Protein AF-A0A9P6H584-F1 (afdb_monomer_lite)

InterPro domains:
  IPR009057 Homedomain-like superfamily [SSF46689] (2-73)

Structure (mmCIF, N/CA/C/O backbone):
data_AF-A0A9P6H584-F1
#
_entry.id   AF-A0A9P6H584-F1
#
loop_
_atom_site.group_PDB
_atom_site.id
_atom_site.type_symbol
_atom_site.label_atom_id
_atom_site.label_alt_id
_atom_site.label_comp_id
_atom_site.label_asym_id
_atom_site.label_entity_id
_atom_site.label_seq_id
_atom_site.pdbx_PDB_ins_code
_atom_site.Cartn_x
_atom_site.Cartn_y
_atom_site.Cartn_z
_atom_site.occupancy
_atom_site.B_iso_or_equiv
_atom_site.auth_seq_id
_atom_site.auth_comp_id
_atom_site.auth_asym_id
_atom_site.auth_atom_id
_atom_site.pdbx_PDB_model_num
ATOM 1 N N . GLN A 1 1 ? -8.904 17.488 21.533 1.00 45.97 1 GLN A N 1
ATOM 2 C CA . GLN A 1 1 ? -8.847 16.177 20.862 1.00 45.97 1 GLN A CA 1
ATOM 3 C C . GLN A 1 1 ? -10.038 15.398 21.365 1.00 45.97 1 GLN A C 1
ATOM 5 O O . GLN A 1 1 ? -10.192 15.308 22.573 1.00 45.97 1 GLN A O 1
ATOM 10 N N . GLU A 1 2 ? -10.929 14.962 20.480 1.00 56.09 2 GLU A N 1
ATOM 11 C CA . GLU A 1 2 ? -11.968 14.012 20.875 1.00 56.09 2 GLU A CA 1
ATOM 12 C C . GLU A 1 2 ? -11.272 12.668 21.096 1.00 56.09 2 GLU A C 1
ATOM 14 O O . GLU A 1 2 ? -10.802 12.053 20.137 1.00 56.09 2 GLU A O 1
ATOM 19 N N . ASP A 1 3 ? -11.145 12.249 22.354 1.00 67.75 3 ASP A N 1
ATOM 20 C CA . ASP A 1 3 ? -10.672 10.912 22.708 1.00 67.75 3 ASP A CA 1
ATOM 21 C C . ASP A 1 3 ? -11.799 9.910 22.439 1.00 67.75 3 ASP A C 1
ATOM 23 O O . ASP A 1 3 ? -12.451 9.397 23.345 1.00 67.75 3 ASP A O 1
ATOM 27 N N . LEU A 1 4 ? -12.072 9.687 21.152 1.00 77.12 4 LEU A N 1
ATOM 28 C CA . LEU A 1 4 ? -12.992 8.654 20.698 1.00 77.12 4 LEU A CA 1
ATOM 29 C C . LEU A 1 4 ? -12.406 7.290 21.047 1.00 77.12 4 LEU A C 1
ATOM 31 O O . LEU A 1 4 ? -11.243 6.986 20.758 1.00 77.12 4 LEU A O 1
ATOM 35 N N . THR A 1 5 ? -13.229 6.444 21.646 1.00 86.25 5 THR A N 1
ATOM 36 C CA . THR A 1 5 ? -12.840 5.070 21.938 1.00 86.25 5 THR A CA 1
ATOM 37 C C . THR A 1 5 ? -12.669 4.280 20.638 1.00 86.25 5 THR A C 1
ATOM 39 O O . THR A 1 5 ? -13.308 4.550 19.618 1.00 86.25 5 THR A O 1
ATOM 42 N N . LEU A 1 6 ? -11.825 3.242 20.664 1.00 85.00 6 LEU A N 1
ATOM 43 C CA . LEU A 1 6 ? -11.634 2.343 19.513 1.00 85.00 6 LEU A CA 1
ATOM 44 C C . LEU A 1 6 ? -12.955 1.744 19.010 1.00 85.00 6 LEU A C 1
ATOM 46 O O . LEU A 1 6 ? -13.095 1.465 17.820 1.00 85.00 6 LEU A O 1
ATOM 50 N N . GLN A 1 7 ? -13.905 1.549 19.923 1.00 86.06 7 GLN A N 1
ATOM 51 C CA . GLN A 1 7 ? -15.212 0.981 19.637 1.00 86.06 7 GLN A CA 1
ATOM 52 C C . GLN A 1 7 ? -16.119 1.982 18.916 1.00 86.06 7 GLN A C 1
ATOM 54 O O . GLN A 1 7 ? -16.681 1.642 17.883 1.00 86.06 7 GLN A O 1
ATOM 59 N N . GLU A 1 8 ? -16.154 3.242 19.353 1.00 87.69 8 GLU A N 1
ATOM 60 C CA . GLU A 1 8 ? -16.895 4.300 18.652 1.00 87.69 8 GLU A CA 1
ATOM 61 C C . GLU A 1 8 ? -16.350 4.550 17.241 1.00 87.69 8 GLU A C 1
ATOM 63 O O . GLU A 1 8 ? -17.117 4.786 16.307 1.00 87.69 8 GLU A O 1
ATOM 68 N N . ILE A 1 9 ? -15.028 4.457 17.056 1.00 86.88 9 ILE A N 1
ATOM 69 C CA . ILE A 1 9 ? -14.400 4.558 15.731 1.00 86.88 9 ILE A CA 1
ATOM 70 C C . ILE A 1 9 ? -14.832 3.385 14.844 1.00 86.88 9 ILE A C 1
ATOM 72 O O . ILE A 1 9 ? -15.180 3.587 13.679 1.00 86.88 9 ILE A O 1
ATOM 76 N N . ALA A 1 10 ? -14.826 2.167 15.392 1.00 90.25 10 ALA A N 1
ATOM 77 C CA . ALA A 1 10 ? -15.257 0.966 14.686 1.00 90.25 10 ALA A CA 1
ATOM 78 C C . ALA A 1 10 ? -16.733 1.058 14.264 1.00 90.25 10 ALA A C 1
ATOM 80 O O . ALA A 1 10 ? -17.048 0.814 13.098 1.00 90.25 10 ALA A O 1
ATOM 81 N N . ASP A 1 11 ? -17.606 1.497 15.171 1.00 91.25 11 ASP A N 1
ATOM 82 C CA . ASP A 1 11 ? -19.044 1.634 14.932 1.00 91.25 11 ASP A CA 1
ATOM 83 C C . ASP A 1 11 ? -19.352 2.744 13.915 1.00 91.25 11 ASP A C 1
ATOM 85 O O . ASP A 1 11 ? -20.139 2.543 12.985 1.00 91.25 11 ASP A O 1
ATOM 89 N N . ARG A 1 12 ? -18.677 3.898 14.018 1.00 92.12 12 ARG A N 1
ATOM 90 C CA . ARG A 1 12 ? -18.851 5.030 13.091 1.00 92.12 12 ARG A CA 1
ATOM 91 C C . ARG A 1 12 ? -18.387 4.701 11.673 1.00 92.12 12 ARG A C 1
ATOM 93 O O . ARG A 1 12 ? -19.015 5.138 10.709 1.00 92.12 12 ARG A O 1
ATOM 100 N N . LEU A 1 13 ? -17.298 3.944 11.542 1.00 90.31 13 LEU A N 1
ATOM 101 C CA . LEU A 1 13 ? -16.715 3.555 10.253 1.00 90.31 13 LEU A CA 1
ATOM 102 C C . LEU A 1 13 ? -17.227 2.199 9.738 1.00 90.31 13 LEU A C 1
ATOM 104 O O . LEU A 1 13 ? -16.885 1.819 8.620 1.00 90.31 13 LEU A O 1
ATOM 108 N N . LYS A 1 14 ? -18.053 1.485 10.517 1.00 92.00 14 LYS A N 1
ATOM 109 C CA . LYS A 1 14 ? -18.564 0.134 10.215 1.00 92.00 14 LYS A CA 1
ATOM 110 C C . LYS A 1 14 ? -17.456 -0.867 9.871 1.00 92.00 14 LYS A C 1
ATOM 112 O O . LYS A 1 14 ? -17.594 -1.690 8.966 1.00 92.00 14 LYS A O 1
ATOM 117 N N . VAL A 1 15 ? -16.344 -0.791 10.594 1.00 91.62 15 VAL A N 1
ATOM 118 C CA . VAL A 1 15 ? -15.206 -1.709 10.461 1.00 91.62 15 VAL A CA 1
ATOM 119 C C . VAL A 1 15 ? -15.038 -2.510 11.743 1.00 91.62 15 VAL A C 1
ATOM 121 O O . VAL A 1 15 ? -15.531 -2.128 12.798 1.00 91.62 15 VAL A O 1
ATOM 124 N N . SER A 1 16 ? -14.317 -3.627 11.683 1.00 91.00 16 SER A N 1
ATOM 125 C CA . SER A 1 16 ? -14.007 -4.363 12.907 1.00 91.00 16 SER A CA 1
ATOM 126 C C . SER A 1 16 ? -13.010 -3.590 13.774 1.00 91.00 16 SER A C 1
ATOM 128 O O . SER A 1 16 ? -12.087 -2.944 13.270 1.00 91.00 16 SER A O 1
ATOM 130 N N . ILE A 1 17 ? -13.138 -3.726 15.096 1.00 91.00 17 ILE A N 1
ATOM 131 C CA . ILE A 1 17 ? -12.194 -3.154 16.074 1.00 91.00 17 ILE A CA 1
ATOM 132 C C . ILE A 1 17 ? -10.753 -3.588 15.765 1.00 91.00 17 ILE A C 1
ATOM 134 O O . ILE A 1 17 ? -9.819 -2.800 15.894 1.00 91.00 17 ILE A O 1
ATOM 138 N N . GLY A 1 18 ? -10.565 -4.821 15.279 1.00 89.94 18 GLY A N 1
ATOM 139 C CA . GLY A 1 18 ? -9.255 -5.326 14.866 1.00 89.94 18 GLY A CA 1
ATOM 140 C C . GLY A 1 18 ? -8.620 -4.524 13.723 1.00 89.94 18 GLY A C 1
ATOM 141 O O . GLY A 1 18 ? -7.407 -4.315 13.733 1.00 89.94 18 GLY A O 1
ATOM 142 N N . VAL A 1 19 ? -9.415 -4.028 12.766 1.00 89.56 19 VAL A N 1
ATOM 143 C CA . VAL A 1 19 ? -8.921 -3.151 11.689 1.00 89.56 19 VAL A CA 1
ATOM 144 C C . VAL A 1 19 ? -8.501 -1.801 12.257 1.00 89.56 19 VAL A C 1
ATOM 146 O O . VAL A 1 19 ? -7.401 -1.349 11.957 1.00 89.56 19 VAL A O 1
ATOM 149 N N . VAL A 1 20 ? -9.316 -1.199 13.128 1.00 90.75 20 VAL A N 1
ATOM 150 C CA . VAL A 1 20 ? -8.977 0.073 13.791 1.00 90.75 20 VAL A CA 1
ATOM 151 C C . VAL A 1 20 ? -7.671 -0.059 14.577 1.00 90.75 20 VAL A C 1
ATOM 153 O O . VAL A 1 20 ? -6.749 0.734 14.387 1.00 90.75 20 VAL A O 1
ATOM 156 N N . HIS A 1 21 ? -7.550 -1.108 15.395 1.00 91.31 21 HIS A N 1
ATOM 157 C CA . HIS A 1 21 ? -6.350 -1.379 16.183 1.00 91.31 21 HIS A CA 1
ATOM 158 C C . HIS A 1 21 ? -5.113 -1.554 15.296 1.00 91.31 21 HIS A C 1
ATOM 160 O O . HIS A 1 21 ? -4.057 -0.984 15.574 1.00 91.31 21 HIS A O 1
ATOM 166 N N . LYS A 1 22 ? -5.234 -2.329 14.213 1.00 89.12 22 LYS A N 1
ATOM 167 C CA . LYS A 1 22 ? -4.139 -2.572 13.271 1.00 89.12 22 LYS A CA 1
ATOM 168 C C . LYS A 1 22 ? -3.680 -1.281 12.600 1.00 89.12 22 LYS A C 1
ATOM 170 O O . LYS A 1 22 ? -2.485 -1.010 12.591 1.00 89.12 22 LYS A O 1
ATOM 175 N N . THR A 1 23 ? -4.607 -0.484 12.080 1.00 88.00 23 THR A N 1
ATOM 176 C CA . THR A 1 23 ? -4.285 0.775 11.398 1.00 88.00 23 THR A CA 1
ATOM 177 C C . THR A 1 23 ? -3.631 1.773 12.352 1.00 88.00 23 THR A C 1
ATOM 179 O O . THR A 1 23 ? -2.597 2.342 12.017 1.00 88.00 23 THR A O 1
ATOM 182 N N . LEU A 1 24 ? -4.162 1.932 13.571 1.00 89.19 24 LEU A N 1
ATOM 183 C CA . LEU A 1 24 ? -3.562 2.810 14.582 1.00 89.19 24 LEU A CA 1
ATOM 184 C C . LEU A 1 24 ? -2.187 2.322 15.044 1.00 89.19 24 LEU A C 1
ATOM 186 O O . LEU A 1 24 ? -1.301 3.136 15.283 1.00 89.19 24 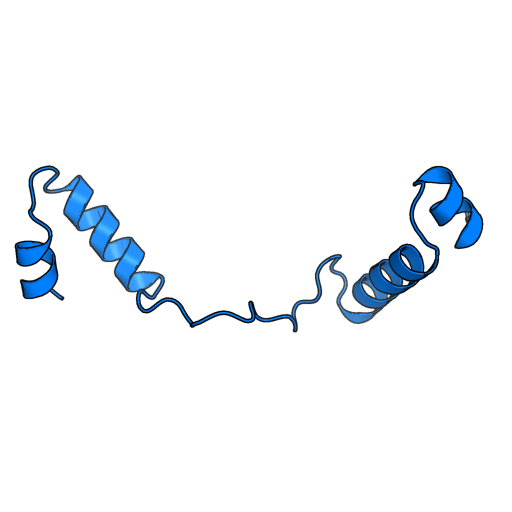LEU A O 1
ATOM 190 N N . SER A 1 25 ? -1.989 1.006 15.144 1.00 88.00 25 SER A N 1
ATOM 191 C CA . SER A 1 25 ? -0.685 0.430 15.489 1.00 88.00 25 SER A CA 1
ATOM 192 C C . SER A 1 25 ? 0.358 0.713 14.407 1.00 88.00 25 SER A C 1
ATOM 194 O O . SER A 1 25 ? 1.463 1.132 14.739 1.00 88.00 25 SER A O 1
ATOM 196 N N . ILE A 1 26 ? -0.001 0.558 13.124 1.00 88.06 26 ILE A N 1
ATOM 197 C CA . ILE A 1 26 ? 0.879 0.895 11.991 1.00 88.06 26 ILE A CA 1
ATOM 198 C C . ILE A 1 26 ? 1.204 2.393 12.014 1.00 88.06 26 ILE A C 1
ATOM 200 O O . ILE A 1 26 ? 2.374 2.762 11.969 1.00 88.06 26 ILE A O 1
ATOM 204 N N . TYR A 1 27 ? 0.196 3.249 12.194 1.00 88.25 27 TYR A N 1
ATOM 205 C CA . TYR A 1 27 ? 0.395 4.697 12.246 1.00 88.25 27 TYR A CA 1
ATOM 206 C C . TYR A 1 27 ? 1.284 5.131 13.416 1.00 88.25 27 TYR A C 1
ATOM 208 O O . TYR A 1 27 ? 2.167 5.966 13.252 1.00 88.25 27 TYR A O 1
ATOM 216 N N . LYS A 1 28 ? 1.117 4.524 14.596 1.00 88.12 28 LYS A N 1
ATOM 217 C CA . LYS A 1 28 ? 1.970 4.793 15.762 1.00 88.12 28 LYS A CA 1
ATOM 218 C C . LYS A 1 28 ? 3.416 4.339 15.545 1.00 88.12 28 LYS A C 1
ATOM 220 O O . LYS A 1 28 ? 4.330 4.973 16.062 1.00 88.12 28 LYS A O 1
ATOM 225 N N . GLN A 1 29 ? 3.617 3.230 14.839 1.00 87.75 29 GLN A N 1
ATOM 226 C CA . GLN A 1 29 ? 4.935 2.628 14.648 1.00 87.75 29 GLN A CA 1
ATOM 227 C C . GLN A 1 29 ? 5.725 3.269 13.501 1.00 87.75 29 GLN A C 1
ATOM 229 O O . GLN A 1 29 ? 6.938 3.420 13.617 1.00 87.75 29 GLN A O 1
ATOM 234 N N . TYR A 1 30 ? 5.050 3.636 12.412 1.00 85.81 30 TYR A N 1
ATOM 235 C CA . TYR A 1 30 ? 5.690 4.076 11.170 1.00 85.81 30 TYR A CA 1
ATOM 236 C C . TYR A 1 30 ? 5.343 5.515 10.772 1.00 85.81 30 TYR A C 1
ATOM 238 O O . TYR A 1 30 ? 5.968 6.051 9.866 1.00 85.81 30 TYR A O 1
ATOM 246 N N . GLY A 1 31 ? 4.353 6.148 11.413 1.00 85.81 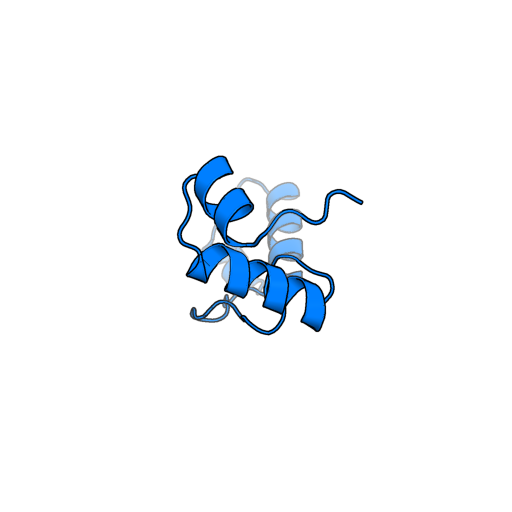31 GLY A N 1
ATOM 247 C CA . GLY A 1 31 ? 3.837 7.461 11.004 1.00 85.81 31 GLY A CA 1
ATOM 248 C C . GLY A 1 31 ? 3.019 7.432 9.707 1.00 85.81 31 GLY A C 1
ATOM 249 O O . GLY A 1 31 ? 2.527 8.466 9.267 1.00 85.81 31 GLY A O 1
ATOM 250 N N . GLU A 1 32 ? 2.846 6.254 9.107 1.00 82.38 32 GLU A N 1
ATOM 251 C CA . GLU A 1 32 ? 2.121 6.039 7.858 1.00 82.38 32 GLU A CA 1
ATOM 252 C C . GLU A 1 32 ? 0.918 5.114 8.076 1.00 82.38 32 GLU A C 1
ATOM 254 O O . GLU A 1 32 ? 0.865 4.333 9.023 1.00 82.38 32 GLU A O 1
ATOM 259 N N . TYR A 1 33 ? -0.084 5.196 7.200 1.00 76.56 33 TYR A N 1
ATOM 260 C CA . TYR A 1 33 ? -1.260 4.314 7.249 1.00 76.56 33 TYR A CA 1
ATOM 261 C C . TYR A 1 33 ? -0.986 2.932 6.633 1.00 76.56 33 TYR A C 1
ATOM 263 O O . TYR A 1 33 ? -1.714 1.971 6.898 1.00 76.56 33 TYR A O 1
ATOM 271 N N . ALA A 1 34 ? 0.043 2.839 5.790 1.00 76.19 34 ALA A N 1
ATOM 272 C CA . ALA A 1 34 ? 0.501 1.616 5.159 1.00 76.19 34 ALA A CA 1
ATOM 273 C C . ALA A 1 34 ? 1.756 1.117 5.876 1.00 76.19 34 ALA A C 1
ATOM 275 O O . ALA A 1 34 ? 2.578 1.900 6.332 1.00 76.19 34 ALA A O 1
ATOM 276 N N . ASP A 1 35 ? 1.885 -0.199 5.994 1.00 73.69 35 ASP A N 1
ATOM 277 C CA . ASP A 1 35 ? 3.064 -0.815 6.592 1.00 73.69 35 ASP A CA 1
ATOM 278 C C . ASP A 1 35 ? 4.227 -0.757 5.583 1.00 73.69 35 ASP A C 1
ATOM 280 O O . ASP A 1 35 ? 4.165 -1.464 4.571 1.00 73.69 35 ASP A O 1
ATOM 284 N N . PRO A 1 36 ? 5.283 0.040 5.832 1.00 70.12 36 PRO A N 1
ATOM 285 C CA . PRO A 1 36 ? 6.390 0.200 4.890 1.00 70.12 36 PRO A CA 1
ATOM 286 C C . PRO A 1 36 ? 7.248 -1.068 4.787 1.00 70.12 36 PRO A C 1
ATOM 288 O O . PRO A 1 36 ? 7.999 -1.242 3.828 1.00 70.12 36 PRO A O 1
ATOM 291 N N . SER A 1 37 ? 7.134 -1.987 5.754 1.00 71.56 37 SER A N 1
ATOM 292 C CA . SER A 1 37 ? 7.830 -3.276 5.727 1.00 71.56 37 SER A CA 1
ATOM 293 C C . SER A 1 37 ? 7.123 -4.310 4.850 1.00 71.56 37 SER A C 1
ATOM 295 O O . SER A 1 37 ? 7.743 -5.292 4.426 1.00 71.56 37 SER A O 1
ATOM 297 N N . LYS A 1 38 ? 5.844 -4.084 4.513 1.00 70.69 38 LYS A N 1
ATOM 298 C CA . LYS A 1 38 ? 5.109 -4.938 3.579 1.00 70.69 38 LYS A CA 1
ATOM 299 C C . LYS A 1 38 ? 5.573 -4.688 2.158 1.00 70.69 38 LYS A C 1
ATOM 301 O O . LYS A 1 38 ? 4.943 -3.989 1.370 1.00 70.69 38 LYS A O 1
ATOM 306 N N . LYS A 1 39 ? 6.661 -5.361 1.802 1.00 65.94 39 LYS A N 1
ATOM 307 C CA . LYS A 1 39 ? 7.011 -5.582 0.405 1.00 65.94 39 LYS A CA 1
ATOM 308 C C . LYS A 1 39 ? 5.889 -6.363 -0.269 1.00 65.94 39 LYS A C 1
ATOM 310 O O . LYS A 1 39 ? 5.341 -7.310 0.300 1.00 65.94 39 LYS A O 1
ATOM 315 N N . ARG A 1 40 ? 5.563 -5.962 -1.497 1.00 66.19 40 ARG A N 1
ATOM 316 C CA . ARG A 1 40 ? 4.615 -6.668 -2.359 1.00 66.19 40 ARG A CA 1
ATOM 317 C C . ARG A 1 40 ? 5.051 -8.133 -2.435 1.00 66.19 40 ARG A C 1
ATOM 319 O O . ARG A 1 40 ? 6.125 -8.432 -2.945 1.00 66.19 40 ARG A O 1
ATOM 326 N N . THR A 1 41 ? 4.248 -9.037 -1.880 1.00 66.69 41 THR A N 1
ATOM 327 C CA . THR A 1 41 ? 4.505 -10.481 -1.937 1.00 66.69 41 THR A CA 1
ATOM 328 C C . THR A 1 41 ? 4.112 -10.971 -3.329 1.00 66.69 41 THR A C 1
ATOM 330 O O . THR A 1 41 ? 3.028 -11.498 -3.546 1.00 66.69 41 THR A O 1
ATOM 333 N N . GLY A 1 42 ? 4.960 -10.677 -4.305 1.00 71.25 42 GLY A N 1
ATOM 334 C CA . GLY A 1 42 ? 4.831 -11.082 -5.698 1.00 71.25 42 GLY A CA 1
ATOM 335 C C . GLY A 1 42 ? 6.219 -11.234 -6.305 1.00 71.25 42 GLY A C 1
ATOM 336 O O . GLY A 1 42 ? 7.206 -10.801 -5.708 1.00 71.25 42 GLY A O 1
ATOM 337 N N . TRP A 1 43 ? 6.303 -11.865 -7.476 1.00 68.06 43 TRP A N 1
ATOM 338 C CA . TRP A 1 43 ? 7.560 -11.932 -8.219 1.00 68.06 43 TRP A CA 1
ATOM 339 C C . TRP A 1 43 ? 8.061 -10.495 -8.443 1.00 68.06 43 TRP A C 1
ATOM 341 O O . TRP A 1 43 ? 7.266 -9.666 -8.903 1.00 68.06 43 TRP A O 1
ATOM 351 N N . PRO A 1 44 ? 9.318 -10.160 -8.086 1.00 69.06 44 PRO A N 1
ATOM 352 C CA . PRO A 1 44 ? 9.874 -8.861 -8.435 1.00 69.06 44 PRO A CA 1
ATOM 353 C C . PRO A 1 44 ? 9.722 -8.631 -9.946 1.00 69.06 44 PRO A C 1
ATOM 355 O O . PRO A 1 44 ? 9.959 -9.559 -10.724 1.00 69.06 44 PRO A O 1
ATOM 358 N N . PRO A 1 45 ? 9.288 -7.440 -10.381 1.00 68.62 45 PRO A N 1
ATOM 359 C CA . PRO A 1 45 ? 9.194 -7.162 -11.802 1.00 68.62 45 PRO A CA 1
ATOM 360 C C . PRO A 1 45 ? 10.575 -7.361 -12.437 1.00 68.62 45 PRO A C 1
ATOM 362 O O . PRO A 1 45 ? 11.586 -6.912 -11.908 1.00 68.62 45 PRO A O 1
ATOM 365 N N . ILE A 1 46 ? 10.610 -8.080 -13.560 1.00 72.69 46 ILE A N 1
ATOM 366 C CA . ILE A 1 46 ? 11.837 -8.296 -14.348 1.00 72.69 46 ILE A CA 1
ATOM 367 C C . ILE A 1 46 ? 12.341 -6.956 -14.917 1.00 72.69 46 ILE A C 1
ATOM 369 O O . ILE A 1 46 ? 13.521 -6.797 -15.213 1.00 72.69 46 ILE A O 1
ATOM 373 N N . LEU A 1 47 ? 11.437 -5.984 -15.055 1.00 73.75 47 LEU A N 1
ATOM 374 C CA . LEU A 1 47 ? 11.737 -4.626 -15.474 1.00 73.75 47 LEU A CA 1
ATOM 375 C C . LEU A 1 47 ? 11.943 -3.748 -14.237 1.00 73.75 47 LEU A C 1
ATOM 377 O O . LEU A 1 47 ? 11.023 -3.571 -13.441 1.00 73.75 47 LEU A O 1
ATOM 381 N N . ASP A 1 48 ? 13.157 -3.222 -14.093 1.00 77.75 48 ASP A N 1
ATOM 382 C CA . ASP A 1 48 ? 13.457 -2.159 -13.140 1.00 77.75 48 ASP A CA 1
ATOM 383 C C . ASP A 1 48 ? 12.948 -0.805 -13.670 1.00 77.75 48 ASP A C 1
ATOM 385 O O . ASP A 1 48 ? 12.668 -0.648 -14.862 1.00 77.75 48 ASP A O 1
ATOM 389 N N . ASN A 1 49 ? 12.843 0.187 -12.791 1.00 76.44 49 ASN A N 1
ATOM 390 C CA . ASN A 1 49 ? 12.326 1.521 -13.095 1.00 76.44 49 ASN A CA 1
ATOM 391 C C . ASN A 1 49 ? 13.139 2.225 -14.203 1.00 76.44 49 ASN A C 1
ATOM 393 O O . ASN A 1 49 ? 12.585 2.936 -15.045 1.00 76.44 49 ASN A O 1
ATOM 397 N N . ASP A 1 50 ? 14.442 1.947 -14.265 1.00 76.88 50 ASP A N 1
ATOM 398 C CA . ASP A 1 50 ? 15.337 2.446 -15.313 1.00 76.88 50 ASP A CA 1
ATOM 399 C C . ASP A 1 50 ? 15.014 1.825 -16.682 1.00 76.88 50 ASP A C 1
ATOM 401 O O . ASP A 1 50 ? 14.969 2.526 -17.698 1.00 76.88 50 ASP A O 1
ATOM 405 N N . ASN A 1 51 ? 14.689 0.527 -16.709 1.00 79.31 51 ASN A N 1
ATOM 406 C CA . ASN A 1 51 ? 14.268 -0.166 -17.928 1.00 79.31 51 ASN A CA 1
ATOM 407 C C . ASN A 1 51 ? 12.905 0.349 -18.401 1.00 79.31 51 ASN A C 1
ATOM 409 O O . ASN A 1 51 ? 12.694 0.523 -19.600 1.00 79.31 51 ASN A O 1
ATOM 413 N N . GLU A 1 52 ? 11.984 0.643 -17.477 1.00 82.44 52 GLU A N 1
ATOM 414 C CA . GLU A 1 52 ? 10.705 1.265 -17.828 1.00 82.44 52 GLU A CA 1
ATOM 415 C C . GLU A 1 52 ? 10.884 2.658 -18.442 1.00 82.44 52 GLU A C 1
ATOM 417 O O . GLU A 1 52 ? 10.206 2.980 -19.421 1.00 82.44 52 GLU A O 1
ATOM 422 N N . CYS A 1 53 ? 11.787 3.482 -17.901 1.00 83.25 53 CYS A N 1
ATOM 423 C CA . CYS A 1 53 ? 12.087 4.801 -18.462 1.00 83.25 53 CYS A CA 1
ATOM 424 C C . CYS A 1 53 ? 12.675 4.691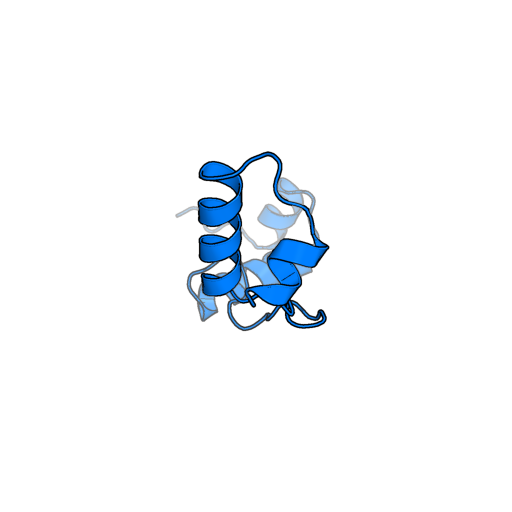 -19.871 1.00 83.25 53 CYS A C 1
ATOM 426 O O . CYS A 1 53 ? 12.202 5.365 -20.787 1.00 83.25 53 CYS A O 1
ATOM 428 N N . TYR A 1 54 ? 13.642 3.791 -20.068 1.00 83.19 54 TYR A N 1
ATOM 429 C CA . TYR A 1 54 ? 14.244 3.549 -21.377 1.00 83.19 54 TYR A CA 1
ATOM 430 C C . TYR A 1 54 ? 13.213 3.083 -22.414 1.00 83.19 54 TYR A C 1
ATOM 432 O O . TYR A 1 54 ? 13.143 3.633 -23.515 1.00 83.19 54 TYR A O 1
ATOM 440 N N . LEU A 1 55 ? 12.364 2.115 -22.051 1.00 83.88 55 LEU A N 1
ATOM 441 C CA . LEU A 1 55 ? 11.312 1.601 -22.931 1.00 83.88 55 LEU A CA 1
ATOM 442 C C . LEU A 1 55 ? 10.296 2.683 -23.311 1.00 83.88 55 LEU A C 1
ATOM 444 O O . LEU A 1 55 ? 9.887 2.750 -24.471 1.00 83.88 55 LEU A O 1
ATOM 448 N N . LYS A 1 56 ? 9.922 3.558 -22.369 1.00 85.25 56 LYS A N 1
ATOM 449 C CA . LYS A 1 56 ? 9.024 4.692 -22.637 1.00 85.25 56 LYS A CA 1
ATOM 450 C C . LYS A 1 56 ? 9.643 5.676 -23.628 1.00 85.25 56 LYS A C 1
ATOM 452 O O . LYS A 1 56 ? 9.021 5.963 -24.646 1.00 85.25 56 LYS 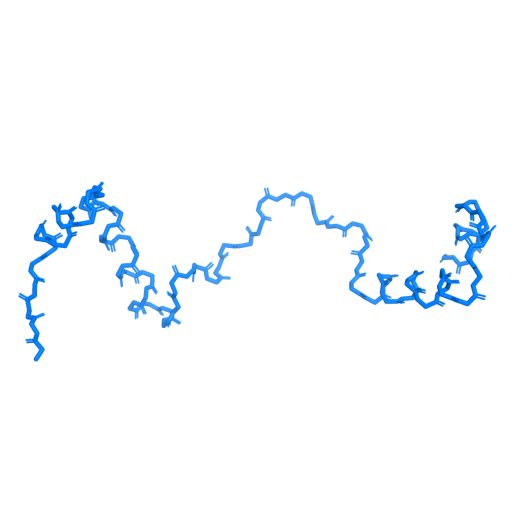A O 1
ATOM 457 N N . SER A 1 57 ? 10.881 6.119 -23.401 1.00 85.19 57 SER A N 1
ATOM 458 C CA . SER A 1 57 ? 11.566 7.042 -24.320 1.00 85.19 57 SER A CA 1
ATOM 459 C C . SER A 1 57 ? 11.798 6.437 -25.711 1.00 85.19 57 SER A C 1
ATOM 461 O O . SER A 1 57 ? 11.732 7.143 -26.722 1.00 85.19 57 SER A O 1
ATOM 463 N N . LEU A 1 58 ? 12.039 5.124 -25.787 1.00 84.31 58 LEU A N 1
ATOM 464 C CA . LEU A 1 58 ? 12.211 4.410 -27.052 1.00 84.31 58 LEU A CA 1
ATOM 465 C C . LEU A 1 58 ? 10.904 4.340 -2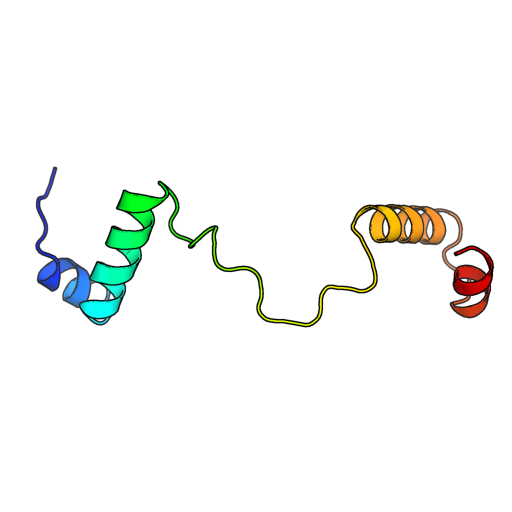7.857 1.00 84.31 58 LEU A C 1
ATOM 467 O O . LEU A 1 58 ? 10.936 4.563 -29.068 1.00 84.31 58 LEU A O 1
ATOM 471 N N . LEU A 1 59 ? 9.775 4.077 -27.191 1.00 85.75 59 LEU A N 1
ATOM 472 C CA . LEU A 1 59 ? 8.441 4.071 -27.803 1.00 85.75 59 LEU A CA 1
ATOM 473 C C . LEU A 1 59 ? 7.996 5.471 -28.242 1.00 85.75 59 LEU A C 1
ATOM 475 O O . LEU A 1 59 ? 7.413 5.612 -29.313 1.00 85.75 59 LEU A O 1
ATOM 479 N N . GLU A 1 60 ? 8.303 6.508 -27.459 1.00 85.75 60 GLU A N 1
ATOM 480 C CA . GLU A 1 60 ? 8.026 7.902 -27.837 1.00 85.75 60 GLU A CA 1
ATOM 481 C C . GLU A 1 60 ? 8.816 8.327 -29.079 1.00 85.75 60 GLU A C 1
ATOM 483 O O . GLU A 1 60 ? 8.286 9.009 -29.955 1.00 85.75 60 GLU A O 1
ATOM 488 N N . SER A 1 61 ? 10.073 7.890 -29.180 1.00 84.38 61 SER A N 1
ATOM 489 C CA . SER A 1 61 ? 10.930 8.199 -30.329 1.00 84.38 61 SER A CA 1
ATOM 490 C C . SER A 1 61 ? 10.563 7.383 -31.572 1.00 84.38 61 SER A C 1
ATOM 492 O O . SER A 1 61 ? 10.755 7.855 -32.690 1.00 84.38 61 SER A O 1
ATOM 494 N N . ASN A 1 62 ? 10.060 6.157 -31.392 1.00 83.06 62 ASN A N 1
ATOM 495 C CA . ASN A 1 62 ? 9.737 5.224 -32.472 1.00 83.06 62 ASN A CA 1
ATOM 496 C C . ASN A 1 62 ? 8.450 4.441 -32.149 1.00 83.06 62 ASN A C 1
ATOM 498 O O . ASN A 1 62 ? 8.526 3.299 -31.693 1.00 83.06 62 ASN A O 1
ATOM 502 N N . PRO A 1 63 ? 7.257 4.995 -32.425 1.00 80.62 63 PRO A N 1
ATOM 503 C CA . PRO A 1 63 ? 5.988 4.361 -32.054 1.00 80.62 63 PRO A CA 1
ATOM 504 C C . PRO A 1 63 ? 5.679 3.075 -32.840 1.00 80.62 63 PRO A C 1
ATOM 506 O O . PRO A 1 63 ? 4.810 2.307 -32.441 1.00 80.62 63 PRO A O 1
ATOM 509 N N . SER A 1 64 ? 6.390 2.830 -33.945 1.00 85.06 64 SER A N 1
ATOM 510 C CA . SER A 1 64 ? 6.225 1.648 -34.803 1.00 85.06 64 SER A CA 1
ATOM 511 C C . SER A 1 64 ? 7.252 0.540 -34.534 1.00 85.06 64 SER A C 1
ATOM 513 O O . SER A 1 64 ? 7.343 -0.393 -35.329 1.00 85.06 64 SER A O 1
ATOM 515 N N . ILE A 1 65 ? 8.064 0.659 -33.476 1.00 83.69 65 ILE A N 1
ATOM 516 C CA . ILE A 1 65 ? 9.105 -0.322 -33.143 1.00 83.69 65 ILE A CA 1
ATOM 517 C C . ILE A 1 65 ? 8.484 -1.651 -32.696 1.00 83.69 65 ILE A C 1
ATOM 519 O O . ILE A 1 65 ? 7.538 -1.683 -31.902 1.00 83.69 65 ILE A O 1
ATOM 523 N N . TYR A 1 66 ? 9.020 -2.763 -33.194 1.00 85.19 66 TYR A N 1
ATOM 524 C CA . TYR A 1 66 ? 8.537 -4.092 -32.832 1.00 85.19 66 TYR A CA 1
ATOM 525 C C . TYR A 1 66 ? 9.182 -4.590 -31.538 1.00 85.19 66 TYR A C 1
ATOM 527 O O . TYR A 1 66 ? 10.317 -4.257 -31.196 1.00 85.19 66 TYR A O 1
ATOM 535 N N . LEU A 1 67 ? 8.468 -5.462 -30.824 1.00 82.00 67 LEU A N 1
ATOM 536 C CA . LEU A 1 67 ? 8.934 -6.014 -29.550 1.00 82.00 67 LEU A CA 1
ATOM 537 C C . LEU A 1 67 ? 10.269 -6.771 -29.678 1.00 82.00 67 LEU A C 1
ATOM 539 O O . LEU A 1 67 ? 11.087 -6.734 -28.761 1.00 82.00 67 LEU A O 1
ATOM 543 N N . ASP A 1 68 ? 10.506 -7.434 -30.808 1.00 83.50 68 ASP A N 1
ATOM 544 C CA . ASP A 1 68 ? 11.750 -8.171 -31.048 1.00 83.50 68 ASP A CA 1
ATOM 545 C C . ASP A 1 68 ? 12.949 -7.234 -31.259 1.00 83.50 68 ASP A C 1
ATOM 547 O O . ASP A 1 68 ? 14.057 -7.539 -30.821 1.00 83.50 68 ASP A O 1
ATOM 551 N N . GLU A 1 69 ? 12.724 -6.056 -31.844 1.00 80.56 69 GLU A N 1
ATOM 552 C CA . GLU A 1 69 ? 13.753 -5.023 -32.016 1.00 80.56 69 GLU A CA 1
ATOM 553 C C . GLU A 1 69 ? 14.126 -4.386 -30.674 1.00 80.56 69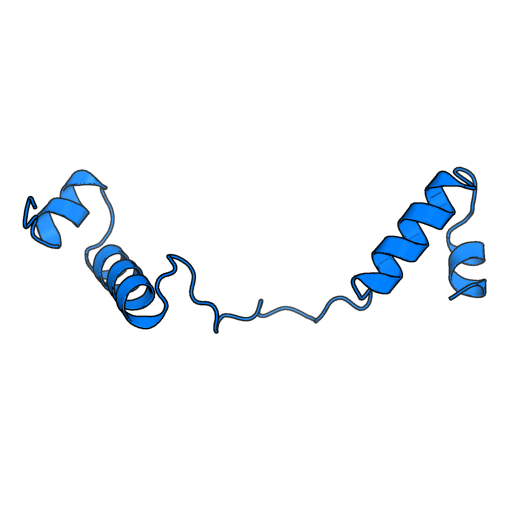 GLU A C 1
ATOM 555 O O . GLU A 1 69 ? 15.295 -4.095 -30.423 1.00 80.56 69 GLU A O 1
ATOM 560 N N . ILE A 1 70 ? 13.144 -4.217 -29.783 1.00 80.75 70 ILE A N 1
ATOM 561 C CA . ILE A 1 70 ? 13.379 -3.776 -28.403 1.00 80.75 70 ILE A CA 1
ATOM 562 C C . ILE A 1 70 ? 14.242 -4.804 -27.662 1.00 80.75 70 ILE A C 1
ATOM 564 O O . ILE A 1 70 ? 15.209 -4.432 -27.003 1.00 80.75 70 ILE A O 1
ATOM 568 N N . LYS A 1 71 ? 13.931 -6.099 -27.797 1.00 79.12 71 LYS A N 1
ATOM 569 C CA . LYS A 1 71 ? 14.699 -7.179 -27.156 1.00 79.12 71 LYS A CA 1
ATOM 570 C C . LYS A 1 71 ? 16.137 -7.292 -27.655 1.00 79.12 71 LYS A C 1
ATOM 572 O O . LYS A 1 71 ? 16.971 -7.762 -26.901 1.00 79.12 71 LYS A O 1
ATOM 577 N N . GLN A 1 72 ? 16.434 -6.895 -28.893 1.00 78.12 72 GLN A N 1
ATOM 578 C CA . GLN A 1 72 ? 17.814 -6.850 -29.397 1.00 78.12 72 GLN A CA 1
ATOM 579 C C . GLN A 1 72 ? 18.625 -5.669 -28.843 1.00 78.12 72 GLN A C 1
ATOM 581 O O . GLN A 1 72 ? 19.851 -5.684 -28.931 1.00 78.12 72 GLN A O 1
ATOM 586 N N . LYS A 1 73 ? 17.952 -4.631 -28.333 1.00 68.81 73 LYS A N 1
ATOM 587 C CA . LYS A 1 73 ? 18.581 -3.416 -27.793 1.00 68.81 73 LYS A CA 1
ATOM 588 C C . LYS A 1 73 ? 18.743 -3.428 -26.270 1.00 68.81 73 LYS A C 1
ATOM 590 O O . LYS A 1 73 ? 19.459 -2.569 -25.758 1.00 68.81 73 LYS A O 1
ATOM 595 N N . LEU A 1 74 ? 18.064 -4.351 -25.587 1.00 67.31 74 LEU A N 1
ATOM 596 C CA . LEU A 1 74 ? 18.211 -4.668 -24.161 1.00 67.31 74 LEU A CA 1
ATOM 597 C C . LEU A 1 74 ? 19.347 -5.674 -23.955 1.00 67.31 74 LEU A C 1
ATOM 599 O O . LEU A 1 74 ? 20.102 -5.488 -22.978 1.00 67.31 74 LEU A O 1
#

Radius of gyration: 22.59 Å; chains: 1; bounding box: 38×28×58 Å

Organism: NCBI:txid56493

Secondary structure (DSSP, 8-state):
-----HHHHHHHHT--HHHHHHHHHHHHHHSSSS-TT---SSPPPSS-HHHHHHHHHHHHH-TT--HHHHHHH-

pLDDT: mean 80.85, std 9.13, range [45.97, 92.12]

Foldseek 3Di:
DPPDDLVNVCVVVVHDSVLSVVQVVCCVVPVDSDNPPDDPPDDPPPDDPVNVVVVVVVCVVPVPDDPVNSVVVD

Sequence (74 aa):
QEDLTLQEIADRLKVSIGVVHKTLSIYKQYGEYADPSKKRTGWPPILDNDNECYLKSLLESNPSIYLDEIKQKL